Protein AF-V5IDX7-F1 (afdb_monomer)

Secondary structure (DSSP, 8-state):
-EEEEEEEEEE--SSHHHHHHHHHHH-GGGGTS-TTTHHHHHHHHHHHHHHHHHHHHTT--TTEEEEEEEEEE----

Mean predicted aligned error: 5.34 Å

Solvent-accessible surface area (backbone atoms only — not comparable to full-atom values): 4724 Å² total; per-residue (Å²): 104,55,76,47,77,47,80,45,78,45,73,84,62,88,46,69,68,53,42,40,51,48,54,53,73,70,37,74,56,73,84,71,56,54,82,84,48,46,62,59,55,49,51,54,45,50,54,50,39,51,54,46,47,53,41,35,75,73,73,47,65,77,68,55,45,83,43,78,50,76,52,71,49,77,67,88,125

Structure (mmCIF, N/CA/C/O backbone):
data_AF-V5IDX7-F1
#
_entry.id   AF-V5IDX7-F1
#
loop_
_atom_site.group_PDB
_atom_site.id
_atom_site.type_symbol
_atom_site.label_atom_id
_atom_site.label_alt_id
_atom_site.label_comp_id
_atom_site.label_asym_id
_atom_site.label_entity_id
_atom_site.label_seq_id
_atom_site.pdbx_PDB_ins_code
_atom_site.Cartn_x
_atom_site.Cartn_y
_atom_site.Cartn_z
_atom_site.occupancy
_atom_site.B_iso_or_equiv
_atom_site.auth_seq_id
_atom_site.auth_comp_id
_atom_site.auth_asym_id
_atom_site.auth_atom_id
_atom_site.pdbx_PDB_model_num
ATOM 1 N N . THR A 1 1 ? 7.807 -10.097 -35.832 1.00 79.56 1 THR A N 1
ATOM 2 C CA . THR A 1 1 ? 7.104 -9.845 -34.560 1.00 79.56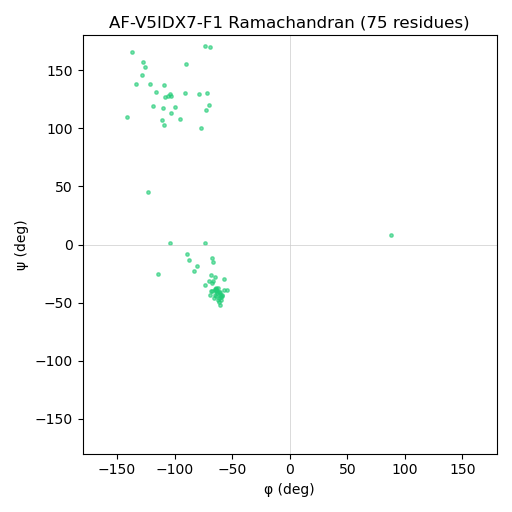 1 THR A CA 1
ATOM 3 C C . THR A 1 1 ? 8.152 -9.742 -33.484 1.00 79.56 1 THR A C 1
ATOM 5 O O . THR A 1 1 ? 9.035 -10.589 -33.494 1.00 79.56 1 THR A O 1
ATOM 8 N N . PHE A 1 2 ? 8.102 -8.732 -32.617 1.00 85.56 2 PHE A N 1
ATOM 9 C CA . PHE A 1 2 ? 8.966 -8.670 -31.430 1.00 85.56 2 PHE A CA 1
ATOM 10 C C . PHE A 1 2 ? 8.117 -8.495 -30.171 1.00 85.56 2 PHE A C 1
ATOM 12 O O . PHE A 1 2 ? 7.000 -7.977 -30.250 1.00 85.56 2 PHE A O 1
ATOM 19 N N . CYS A 1 3 ? 8.639 -8.976 -29.047 1.00 89.88 3 CYS A N 1
ATOM 20 C CA . CYS A 1 3 ? 8.047 -8.846 -27.724 1.00 89.88 3 CYS A CA 1
ATOM 21 C C . CYS A 1 3 ? 9.183 -8.599 -26.732 1.00 89.88 3 CYS A C 1
ATOM 23 O O . CYS A 1 3 ? 9.974 -9.505 -26.476 1.00 89.88 3 CYS A O 1
ATOM 25 N N . ASP A 1 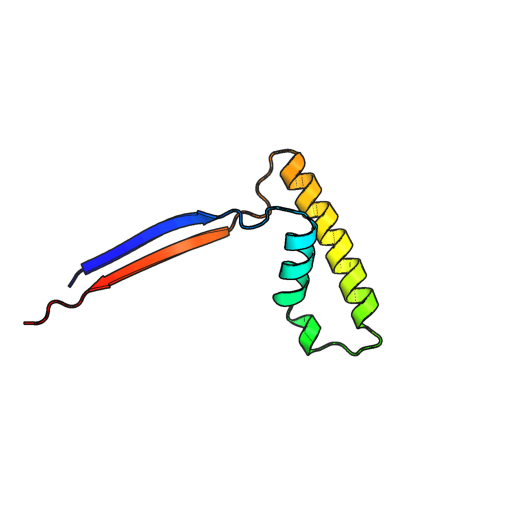4 ? 9.243 -7.384 -26.203 1.00 93.44 4 ASP A N 1
ATOM 26 C CA . ASP A 1 4 ? 10.206 -6.983 -25.186 1.00 93.44 4 ASP A CA 1
ATOM 27 C C . ASP A 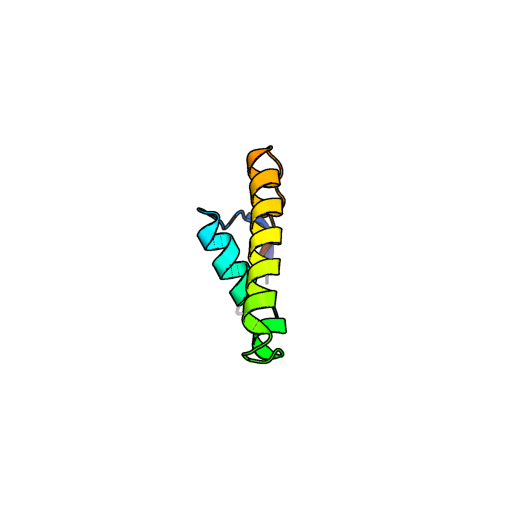1 4 ? 9.477 -6.793 -23.858 1.00 93.44 4 ASP A C 1
ATOM 29 O O . ASP A 1 4 ? 8.397 -6.198 -23.807 1.00 93.44 4 ASP A O 1
ATOM 33 N N . VAL A 1 5 ? 10.082 -7.278 -22.776 1.00 93.56 5 VAL A N 1
ATOM 34 C CA . VAL A 1 5 ? 9.588 -7.085 -21.411 1.00 93.56 5 VAL A CA 1
ATOM 35 C C . VAL A 1 5 ? 10.648 -6.326 -20.630 1.00 93.56 5 VAL A C 1
ATOM 37 O O . VAL A 1 5 ? 11.771 -6.799 -20.480 1.00 93.56 5 VAL A O 1
ATOM 40 N N . ILE A 1 6 ? 10.288 -5.145 -20.139 1.00 93.56 6 ILE A N 1
ATOM 41 C CA . ILE A 1 6 ? 11.127 -4.329 -19.261 1.00 93.56 6 ILE A CA 1
ATOM 42 C C . ILE A 1 6 ? 10.571 -4.469 -17.850 1.00 93.56 6 ILE A C 1
ATOM 44 O O . ILE A 1 6 ? 9.369 -4.304 -17.646 1.00 93.56 6 ILE A O 1
ATOM 48 N N . GLN A 1 7 ? 11.440 -4.781 -16.894 1.00 93.44 7 GLN A N 1
ATOM 49 C CA . GLN A 1 7 ? 11.098 -4.808 -15.480 1.00 93.44 7 GLN A CA 1
ATOM 50 C C . GLN A 1 7 ? 11.707 -3.589 -14.791 1.00 93.44 7 GLN A C 1
ATOM 52 O O . GLN A 1 7 ? 12.909 -3.351 -14.894 1.00 93.44 7 GLN A O 1
ATOM 57 N N . GLU A 1 8 ? 10.879 -2.852 -14.066 1.00 91.56 8 GLU A N 1
ATOM 58 C CA . GLU A 1 8 ? 11.275 -1.708 -13.250 1.00 91.56 8 GLU A CA 1
ATOM 59 C C . GLU A 1 8 ? 10.751 -1.890 -11.824 1.00 91.56 8 GLU A C 1
ATOM 61 O O . GLU A 1 8 ? 9.791 -2.626 -11.587 1.00 91.56 8 GLU A O 1
ATOM 66 N N . ILE A 1 9 ? 11.387 -1.222 -10.865 1.00 89.56 9 ILE A N 1
ATOM 67 C CA . ILE A 1 9 ? 10.861 -1.079 -9.508 1.00 89.56 9 ILE A CA 1
ATOM 68 C C . ILE A 1 9 ? 10.297 0.329 -9.391 1.00 89.56 9 ILE A C 1
ATOM 70 O O . ILE A 1 9 ? 10.979 1.299 -9.722 1.00 89.56 9 ILE A O 1
ATOM 74 N N . SER A 1 10 ? 9.046 0.440 -8.950 1.00 83.50 10 SER A N 1
ATOM 75 C CA . SER A 1 10 ? 8.399 1.730 -8.739 1.00 83.50 10 SER A CA 1
ATOM 76 C C . SER A 1 10 ? 8.071 1.926 -7.268 1.00 83.50 10 SER A C 1
ATOM 78 O O . SER A 1 10 ? 7.432 1.076 -6.650 1.00 83.50 10 SER A O 1
ATOM 80 N N . THR A 1 11 ? 8.446 3.091 -6.745 1.00 78.12 11 THR A N 1
ATOM 81 C CA . THR A 1 11 ? 7.979 3.598 -5.455 1.00 78.12 11 THR A CA 1
ATOM 82 C C . THR A 1 11 ? 7.040 4.771 -5.744 1.00 78.12 11 THR A C 1
ATOM 84 O O . THR A 1 11 ? 7.484 5.858 -6.108 1.00 78.12 11 THR A O 1
ATOM 87 N N . ARG A 1 12 ? 5.721 4.560 -5.646 1.00 71.69 12 ARG A N 1
ATOM 88 C CA . ARG A 1 12 ? 4.717 5.572 -6.056 1.00 71.69 12 ARG A CA 1
ATOM 89 C C . ARG A 1 12 ? 4.466 6.680 -5.032 1.00 71.69 12 ARG A C 1
ATOM 91 O O . ARG A 1 12 ? 3.912 7.718 -5.380 1.00 71.69 12 ARG A O 1
ATOM 98 N N . TYR A 1 13 ? 4.839 6.461 -3.776 1.00 79.06 13 TYR A N 1
ATOM 99 C CA . TYR A 1 13 ? 4.304 7.237 -2.658 1.00 79.06 13 TYR A CA 1
ATOM 100 C C . TYR A 1 13 ? 5.210 8.409 -2.280 1.00 79.06 13 TYR A C 1
ATOM 102 O O . TYR A 1 13 ? 6.277 8.214 -1.682 1.00 79.06 13 TYR A O 1
ATOM 110 N N . GLY A 1 14 ? 4.757 9.621 -2.610 1.00 79.94 14 GLY A N 1
ATOM 111 C CA . GLY A 1 14 ? 5.409 10.875 -2.227 1.00 79.94 14 GLY A CA 1
ATOM 112 C C . GLY A 1 14 ? 5.217 11.219 -0.748 1.00 79.94 14 GLY A C 1
ATOM 113 O O . GLY A 1 14 ? 6.142 11.725 -0.118 1.00 79.94 14 GLY A O 1
ATOM 114 N N . THR A 1 15 ? 4.057 10.884 -0.177 1.00 91.25 15 THR A N 1
ATOM 115 C CA . THR A 1 15 ? 3.699 11.146 1.229 1.00 91.25 15 THR A CA 1
ATOM 116 C C . THR A 1 15 ? 3.000 9.947 1.880 1.00 91.25 15 THR A C 1
ATOM 118 O O . THR A 1 15 ? 2.546 9.030 1.187 1.00 91.25 15 THR A O 1
ATOM 121 N N . LYS A 1 16 ? 2.897 9.943 3.216 1.00 93.25 16 LYS A N 1
ATOM 122 C CA . LYS A 1 16 ? 2.156 8.906 3.951 1.00 93.25 16 LYS A CA 1
ATOM 123 C C . LYS A 1 16 ? 0.656 8.997 3.668 1.00 93.25 16 LYS A C 1
ATOM 125 O O . LYS A 1 16 ? -0.031 7.985 3.593 1.00 93.25 16 LYS A O 1
ATOM 130 N N . GLU A 1 17 ? 0.150 10.203 3.450 1.00 94.81 17 GLU A N 1
ATOM 131 C CA . GLU A 1 17 ? -1.238 10.461 3.078 1.00 94.81 17 GLU A CA 1
ATOM 132 C C . GLU A 1 17 ? -1.576 9.856 1.708 1.00 94.81 17 GLU A C 1
ATOM 134 O O . GLU A 1 17 ? -2.667 9.310 1.534 1.00 94.81 17 GLU A O 1
ATOM 139 N N . ASP A 1 18 ? -0.638 9.891 0.754 1.00 92.44 18 ASP A N 1
ATOM 140 C CA . ASP A 1 18 ? -0.797 9.202 -0.532 1.00 92.44 18 ASP A CA 1
ATOM 141 C C . ASP A 1 18 ? -0.891 7.685 -0.350 1.00 92.44 18 ASP A C 1
ATOM 143 O O . ASP A 1 18 ? -1.751 7.053 -0.961 1.00 92.44 18 ASP A O 1
ATOM 147 N N . LEU A 1 19 ? -0.063 7.115 0.535 1.00 93.25 19 LEU A N 1
ATOM 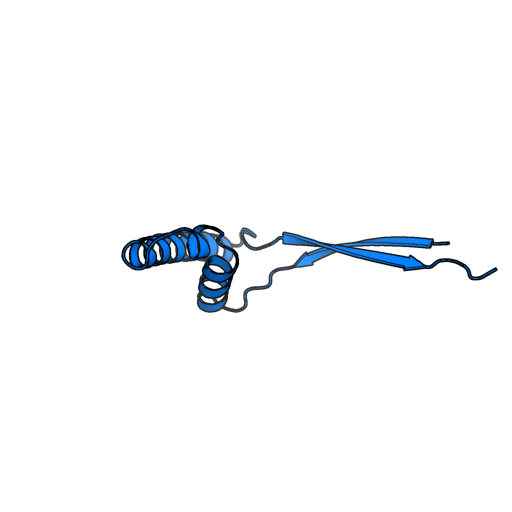148 C CA . LEU A 1 19 ? -0.113 5.693 0.877 1.00 93.25 19 LEU A CA 1
ATOM 149 C C . LEU A 1 19 ? -1.453 5.307 1.513 1.00 93.25 19 LEU A C 1
ATOM 151 O O . LEU A 1 19 ? -2.069 4.336 1.089 1.00 93.25 19 LEU A O 1
ATOM 155 N N . ILE A 1 20 ? -1.937 6.074 2.493 1.00 95.56 20 ILE A N 1
ATOM 156 C CA . ILE A 1 20 ? -3.233 5.818 3.142 1.00 95.56 20 ILE A CA 1
ATOM 157 C C . ILE A 1 20 ? -4.366 5.844 2.112 1.00 95.56 20 ILE A C 1
ATOM 159 O O . ILE A 1 20 ? -5.247 4.982 2.137 1.00 95.56 20 ILE A O 1
ATOM 163 N N . ARG A 1 21 ? -4.353 6.827 1.203 1.00 94.19 21 ARG A N 1
ATOM 164 C CA . ARG A 1 21 ? -5.367 6.952 0.152 1.00 94.19 21 ARG A CA 1
ATOM 165 C C . ARG A 1 21 ? -5.359 5.737 -0.774 1.00 94.19 21 ARG A C 1
ATOM 167 O O . ARG A 1 21 ? -6.414 5.147 -0.980 1.00 94.19 21 ARG A O 1
ATOM 174 N N . GLU A 1 22 ? -4.193 5.331 -1.269 1.00 91.88 22 GLU A N 1
ATOM 175 C CA . GLU A 1 22 ? -4.077 4.168 -2.154 1.00 91.88 22 GLU A CA 1
ATOM 176 C C . GLU A 1 22 ? -4.453 2.865 -1.436 1.00 91.88 22 GLU A C 1
ATOM 178 O O . GLU A 1 22 ? -5.230 2.084 -1.978 1.00 91.88 22 GLU A O 1
ATOM 183 N N . LEU A 1 23 ? -4.000 2.656 -0.191 1.00 94.06 23 LEU A N 1
ATOM 184 C CA . LEU A 1 23 ? -4.385 1.492 0.614 1.00 94.06 23 LEU A CA 1
ATOM 185 C C . LEU A 1 23 ? -5.901 1.402 0.787 1.00 94.06 23 LEU A C 1
ATOM 187 O O . LEU A 1 23 ? -6.451 0.310 0.706 1.00 94.06 23 LEU A O 1
ATOM 191 N N . MET A 1 24 ? -6.595 2.525 0.983 1.00 95.50 24 MET A N 1
ATOM 192 C CA . MET A 1 24 ? -8.058 2.533 0.988 1.00 95.50 24 MET A CA 1
ATOM 193 C C . MET A 1 24 ? -8.636 2.183 -0.390 1.00 95.50 24 MET A C 1
ATOM 195 O O . MET A 1 24 ? -9.547 1.365 -0.467 1.00 95.50 24 MET A O 1
ATOM 199 N N . GLU A 1 25 ? -8.126 2.776 -1.470 1.00 93.50 25 GLU A N 1
ATOM 200 C CA . GLU A 1 25 ? -8.642 2.580 -2.833 1.00 93.50 25 GLU A CA 1
ATOM 201 C C . GLU A 1 25 ? -8.506 1.135 -3.330 1.00 93.50 25 GLU A C 1
ATOM 203 O O . GLU A 1 25 ? -9.428 0.613 -3.960 1.00 93.50 25 GLU A O 1
ATOM 208 N N . ILE A 1 26 ? -7.387 0.469 -3.033 1.00 92.06 26 ILE A N 1
ATOM 209 C CA . ILE A 1 26 ? -7.133 -0.904 -3.494 1.00 92.06 26 ILE A CA 1
ATOM 210 C C . ILE A 1 26 ? -7.698 -1.969 -2.552 1.00 92.06 26 ILE A C 1
ATOM 212 O O . ILE A 1 26 ? -7.760 -3.142 -2.927 1.00 92.06 26 ILE A O 1
ATOM 216 N N . ASN A 1 27 ? -8.094 -1.605 -1.327 1.00 94.75 27 ASN A N 1
ATOM 217 C CA . ASN A 1 27 ? -8.556 -2.585 -0.355 1.00 94.75 27 ASN A CA 1
ATOM 218 C C . ASN A 1 27 ? -9.952 -3.107 -0.737 1.00 94.75 27 ASN A C 1
ATOM 220 O O . ASN A 1 27 ? -10.934 -2.359 -0.678 1.00 94.75 27 ASN A O 1
ATOM 224 N N . PRO A 1 28 ? -10.092 -4.408 -1.060 1.00 94.56 28 PRO A N 1
ATOM 225 C CA . PRO A 1 28 ? -11.353 -4.976 -1.526 1.00 94.56 28 PRO A CA 1
ATOM 226 C C . PRO A 1 28 ? -12.452 -4.980 -0.457 1.00 94.56 28 PRO A C 1
ATOM 228 O O . PRO A 1 28 ? -13.618 -5.200 -0.786 1.00 94.56 28 PRO A O 1
ATOM 231 N N . LEU A 1 29 ? -12.108 -4.770 0.819 1.00 95.25 29 LEU A N 1
ATOM 232 C CA . LEU A 1 29 ? -13.082 -4.670 1.902 1.00 95.25 29 LEU A CA 1
ATOM 233 C C . LEU A 1 29 ? -13.927 -3.402 1.802 1.00 95.25 29 LEU A C 1
ATOM 235 O O . LEU A 1 29 ? -15.078 -3.436 2.223 1.00 95.25 29 LEU A O 1
ATOM 239 N N . THR A 1 30 ? -13.428 -2.326 1.185 1.00 93.75 30 THR A N 1
ATOM 240 C CA . THR A 1 30 ? -14.184 -1.067 1.037 1.00 93.75 30 THR A CA 1
ATOM 241 C C . THR A 1 30 ? -15.523 -1.241 0.321 1.00 93.75 30 THR A C 1
ATOM 243 O O . THR A 1 30 ? -16.472 -0.520 0.616 1.00 93.75 30 THR A O 1
ATOM 246 N N . ALA A 1 31 ? -15.622 -2.226 -0.576 1.00 93.88 31 ALA A N 1
ATOM 247 C CA . ALA A 1 31 ? -16.848 -2.566 -1.291 1.00 93.88 31 ALA A CA 1
ATOM 248 C C . ALA A 1 31 ? -17.733 -3.600 -0.567 1.00 93.88 31 ALA A C 1
ATOM 250 O O . ALA A 1 31 ? -18.835 -3.884 -1.031 1.00 93.88 31 ALA A O 1
ATOM 251 N N . LYS A 1 32 ? -17.249 -4.213 0.521 1.00 95.38 32 LYS A N 1
ATOM 252 C CA . LYS A 1 32 ? -17.890 -5.367 1.177 1.00 95.38 32 LYS A CA 1
ATOM 253 C C . LYS A 1 32 ? -18.392 -5.081 2.585 1.00 95.38 32 LYS A C 1
ATOM 255 O O . LYS A 1 32 ? -19.290 -5.781 3.041 1.00 95.38 32 LYS A O 1
ATOM 260 N N . ILE A 1 33 ? -17.798 -4.111 3.268 1.00 95.19 33 ILE A N 1
ATOM 261 C CA . ILE A 1 33 ? -18.150 -3.789 4.648 1.00 95.19 33 ILE A CA 1
ATOM 262 C C . ILE A 1 33 ? -19.258 -2.739 4.711 1.00 95.19 33 ILE A C 1
ATOM 264 O O . ILE A 1 33 ? -19.450 -1.936 3.795 1.00 95.19 33 ILE A O 1
ATOM 268 N N . SER A 1 34 ? -19.987 -2.749 5.818 1.00 96.69 34 SER A N 1
ATOM 269 C CA . SER A 1 34 ? -21.019 -1.764 6.123 1.00 96.69 34 SER A CA 1
ATOM 270 C C . SER A 1 34 ? -20.434 -0.373 6.406 1.00 96.69 34 SER A C 1
ATOM 272 O O . SER A 1 34 ? -19.225 -0.182 6.576 1.00 96.69 34 SER A O 1
ATOM 274 N N . LYS A 1 35 ? -21.308 0.638 6.482 1.00 95.25 35 LYS A N 1
ATOM 275 C CA . LYS A 1 35 ? -20.891 2.005 6.839 1.00 95.25 35 LYS A CA 1
ATOM 276 C C . LYS A 1 35 ? -20.407 2.081 8.285 1.00 95.25 35 LYS A C 1
ATOM 278 O O . LYS A 1 35 ? -19.525 2.880 8.580 1.00 95.25 35 LYS A O 1
ATOM 283 N N . GLU A 1 36 ? -20.971 1.252 9.152 1.00 97.44 36 GLU A N 1
ATOM 284 C CA . GLU A 1 36 ? -20.634 1.124 10.565 1.00 97.44 36 GLU A CA 1
ATOM 285 C C . GLU A 1 36 ? -19.250 0.488 10.760 1.00 97.44 36 GLU A C 1
ATOM 287 O O . GLU A 1 36 ? -18.539 0.841 11.696 1.00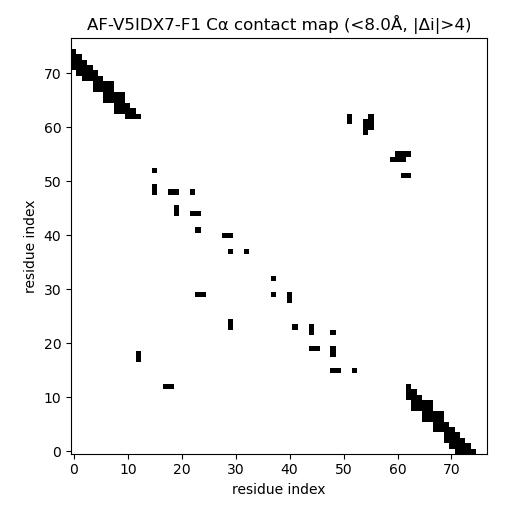 97.44 36 GLU A O 1
ATOM 292 N N . GLU A 1 37 ? -18.840 -0.403 9.854 1.00 96.69 37 GLU A N 1
ATOM 293 C CA . GLU A 1 37 ? -17.527 -1.064 9.875 1.00 96.69 37 GLU A CA 1
ATOM 294 C C . GLU A 1 37 ? -16.411 -0.215 9.238 1.00 96.69 37 GLU A C 1
ATOM 296 O O . GLU A 1 37 ? -15.230 -0.385 9.547 1.00 96.69 37 GLU A O 1
ATOM 301 N N . MET A 1 38 ? -16.768 0.734 8.366 1.00 96.38 38 MET A N 1
ATOM 302 C CA . MET A 1 38 ? -15.820 1.584 7.633 1.00 96.38 38 MET A CA 1
ATOM 303 C C . MET A 1 38 ? -14.810 2.343 8.523 1.00 96.38 38 MET A C 1
ATOM 305 O O . MET A 1 38 ? -13.646 2.441 8.128 1.00 96.38 38 MET A O 1
ATOM 309 N N . PRO A 1 39 ? -15.175 2.885 9.704 1.00 97.38 39 PRO A N 1
ATOM 310 C CA . PRO A 1 39 ? -14.209 3.514 10.604 1.00 97.38 39 PRO A CA 1
ATOM 311 C C . PRO A 1 39 ? -13.135 2.546 11.112 1.00 97.38 39 PRO A C 1
ATOM 313 O O . PRO A 1 39 ? -11.971 2.932 11.179 1.00 97.38 39 PRO A O 1
ATOM 316 N N . PHE A 1 40 ? -13.494 1.290 11.397 1.00 97.00 40 PHE A N 1
ATOM 317 C CA . PHE A 1 40 ? -12.537 0.276 11.850 1.00 97.00 40 PHE A CA 1
ATOM 318 C C . PHE A 1 40 ? -11.559 -0.091 10.735 1.00 97.00 40 PHE A C 1
ATOM 320 O O . PHE A 1 40 ? -10.359 -0.176 10.971 1.00 97.00 40 PHE A O 1
ATOM 327 N N . LEU A 1 41 ? -12.044 -0.210 9.492 1.00 96.50 41 L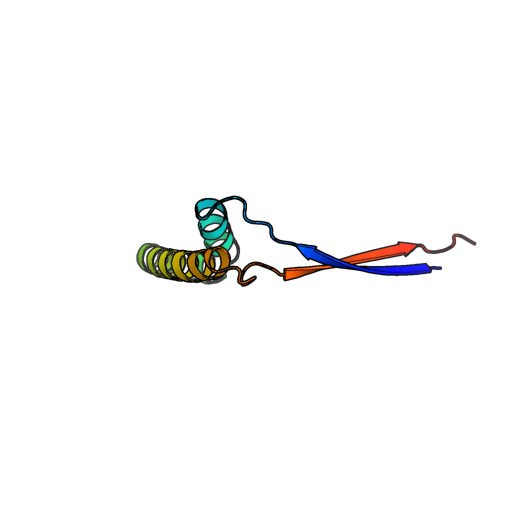EU A N 1
ATOM 328 C CA . LEU A 1 41 ? -11.160 -0.400 8.341 1.00 96.50 41 LEU A CA 1
ATOM 329 C C . LEU A 1 41 ? -10.158 0.754 8.202 1.00 96.50 41 LEU A C 1
ATOM 331 O O . LEU A 1 41 ? -8.980 0.513 7.954 1.00 96.50 41 LEU A O 1
ATOM 335 N N . ARG A 1 42 ? -10.610 2.004 8.369 1.00 96.81 42 ARG A N 1
ATOM 336 C CA . ARG A 1 42 ? -9.720 3.174 8.308 1.00 96.81 42 ARG A CA 1
ATOM 337 C C . ARG A 1 42 ? -8.654 3.131 9.396 1.00 96.81 42 ARG A C 1
ATOM 339 O O . ARG A 1 42 ? -7.513 3.468 9.109 1.00 96.81 42 ARG A O 1
ATOM 346 N N . GLU A 1 43 ? -9.007 2.723 10.614 1.00 97.94 43 GLU A N 1
ATOM 347 C CA . GLU A 1 43 ? -8.046 2.560 11.709 1.00 97.94 43 GLU A CA 1
ATOM 348 C C . GLU A 1 43 ? -6.953 1.547 11.356 1.00 97.94 43 GLU A C 1
ATOM 350 O O . GLU A 1 43 ? -5.767 1.852 11.482 1.00 97.94 43 GLU A O 1
ATOM 355 N N . GLU A 1 44 ? -7.341 0.383 10.840 1.00 97.62 44 GLU A N 1
ATOM 356 C CA . GLU A 1 44 ? -6.387 -0.652 10.435 1.00 97.62 44 GLU A CA 1
ATOM 357 C C . GL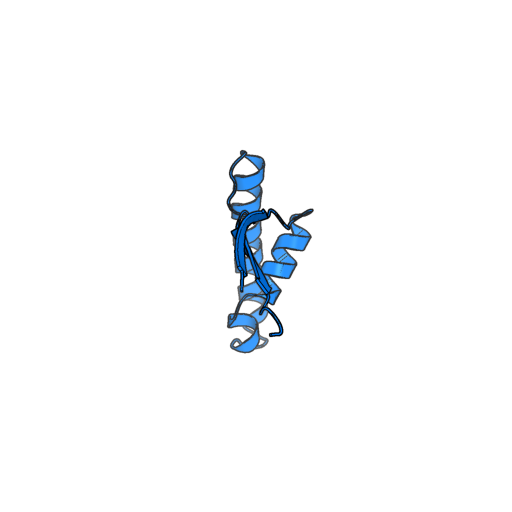U A 1 44 ? -5.507 -0.197 9.263 1.00 97.62 44 GLU A C 1
ATOM 359 O O . GLU A 1 44 ? -4.298 -0.424 9.274 1.00 97.62 44 GLU A O 1
ATOM 364 N N . VAL A 1 45 ? -6.071 0.526 8.289 1.00 97.44 45 VAL A N 1
ATOM 365 C CA . VAL A 1 45 ? -5.288 1.110 7.190 1.00 97.44 45 VAL A CA 1
ATOM 366 C C . VAL A 1 45 ? -4.292 2.155 7.695 1.00 97.44 45 VAL A 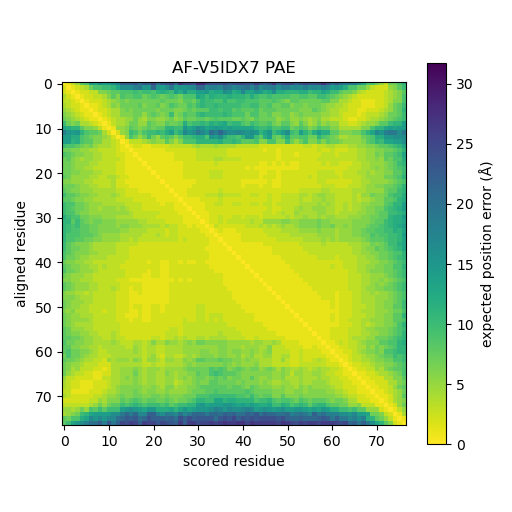C 1
ATOM 368 O O . VAL A 1 45 ? -3.161 2.182 7.218 1.00 97.44 45 VAL A O 1
ATOM 371 N N . MET A 1 46 ? -4.665 2.995 8.666 1.00 97.81 46 MET A N 1
ATOM 372 C CA . MET A 1 46 ? -3.736 3.969 9.254 1.00 97.81 46 MET A CA 1
ATOM 373 C C . MET A 1 46 ? -2.580 3.277 9.984 1.00 97.81 46 MET A C 1
ATOM 375 O O . MET A 1 46 ? -1.430 3.651 9.770 1.00 97.81 46 MET A O 1
ATOM 379 N N . LYS A 1 47 ? -2.864 2.237 10.782 1.00 98.12 47 LYS A N 1
ATOM 380 C CA . LYS A 1 47 ? -1.826 1.447 11.469 1.00 98.12 47 LYS A CA 1
ATOM 381 C C . LYS A 1 47 ? -0.856 0.806 10.483 1.00 98.12 47 LYS A C 1
ATOM 383 O O . LYS A 1 47 ? 0.356 0.855 10.685 1.00 98.12 47 LYS A O 1
ATOM 388 N N . GLU A 1 48 ? -1.381 0.218 9.412 1.00 96.81 48 GLU A N 1
ATOM 389 C CA . GLU A 1 48 ? -0.543 -0.411 8.395 1.00 96.81 48 GLU A CA 1
ATOM 390 C C . GLU A 1 48 ? 0.273 0.628 7.616 1.00 96.81 48 GLU A C 1
ATOM 392 O O . GLU A 1 48 ? 1.462 0.421 7.376 1.00 96.81 48 GLU A O 1
ATOM 397 N N . ALA A 1 49 ? -0.315 1.783 7.292 1.00 96.25 49 ALA A N 1
ATOM 398 C CA . ALA A 1 49 ? 0.414 2.881 6.671 1.00 96.25 49 ALA A CA 1
ATOM 399 C C . ALA A 1 49 ? 1.555 3.391 7.563 1.00 96.25 49 ALA A C 1
ATOM 401 O O . ALA A 1 49 ? 2.652 3.611 7.058 1.00 96.25 49 ALA A O 1
ATOM 402 N N . ASP A 1 50 ? 1.334 3.533 8.873 1.00 97.56 50 ASP A N 1
ATOM 403 C CA . ASP A 1 50 ? 2.383 3.912 9.826 1.00 97.56 50 ASP A CA 1
ATOM 404 C C . ASP A 1 50 ? 3.519 2.882 9.852 1.00 97.56 50 ASP A C 1
ATOM 406 O O . ASP A 1 50 ? 4.692 3.257 9.795 1.00 97.56 50 ASP A O 1
ATOM 410 N N . ARG A 1 51 ? 3.186 1.584 9.873 1.00 97.62 51 ARG A N 1
ATOM 411 C CA . ARG A 1 51 ? 4.170 0.492 9.843 1.00 97.62 51 ARG A CA 1
ATOM 412 C C . ARG A 1 51 ? 5.025 0.534 8.574 1.00 97.62 51 ARG A C 1
ATOM 414 O O . ARG A 1 51 ? 6.252 0.518 8.661 1.00 97.62 51 ARG A O 1
ATOM 421 N N . LEU A 1 52 ? 4.382 0.597 7.408 1.00 95.06 52 LEU A N 1
ATOM 422 C CA . LEU A 1 52 ? 5.049 0.628 6.103 1.00 95.06 52 LEU A CA 1
ATOM 423 C C . LEU A 1 52 ? 5.893 1.895 5.929 1.00 95.06 52 LEU A C 1
ATOM 425 O O . LEU A 1 52 ? 6.987 1.849 5.365 1.00 95.06 52 LEU A O 1
ATOM 429 N N . TRP A 1 53 ? 5.401 3.033 6.421 1.00 95.31 53 TRP A N 1
ATOM 430 C CA . TRP A 1 53 ? 6.121 4.296 6.331 1.00 95.31 53 TRP A CA 1
ATOM 431 C C . TRP A 1 53 ? 7.363 4.308 7.220 1.00 95.31 53 TRP A C 1
ATOM 433 O O . TRP A 1 53 ? 8.433 4.689 6.755 1.00 95.31 53 TRP A O 1
ATOM 443 N N . ALA A 1 54 ? 7.254 3.816 8.456 1.00 95.94 54 ALA A N 1
ATOM 444 C CA . ALA A 1 54 ? 8.400 3.686 9.351 1.00 95.94 54 ALA A CA 1
ATOM 445 C C . ALA A 1 54 ? 9.481 2.760 8.768 1.00 95.94 54 ALA A C 1
ATOM 447 O O . ALA A 1 54 ? 10.670 3.065 8.838 1.00 95.94 54 ALA A O 1
ATOM 448 N N . GLU A 1 55 ? 9.083 1.646 8.147 1.00 95.50 55 GLU A N 1
ATOM 449 C CA . GLU A 1 55 ? 10.018 0.734 7.481 1.00 95.50 55 GLU A CA 1
ATOM 450 C C . GLU A 1 55 ? 10.703 1.396 6.268 1.00 95.50 55 GLU A C 1
ATOM 452 O O . GLU A 1 55 ? 11.912 1.240 6.090 1.00 95.50 55 GLU A O 1
ATOM 457 N N . LYS A 1 56 ? 9.981 2.213 5.486 1.00 92.19 56 LYS A N 1
ATOM 458 C CA . LYS A 1 56 ? 10.575 3.045 4.424 1.00 92.19 56 LYS A CA 1
ATOM 459 C C . LYS A 1 56 ? 11.580 4.059 4.981 1.00 92.19 56 LYS A C 1
ATOM 461 O O . LYS A 1 56 ? 12.672 4.200 4.437 1.00 92.19 56 LYS A O 1
ATOM 466 N N . GLU A 1 57 ? 11.236 4.766 6.057 1.00 92.88 57 GLU A N 1
ATOM 467 C CA . GLU A 1 57 ? 12.122 5.753 6.695 1.00 92.88 57 GLU A CA 1
ATOM 468 C C . GLU A 1 57 ? 13.378 5.110 7.300 1.00 92.88 57 GLU A C 1
ATOM 470 O O . GLU A 1 57 ? 14.441 5.730 7.318 1.00 92.88 57 GLU A O 1
ATOM 475 N N . ALA A 1 58 ? 13.292 3.842 7.708 1.00 96.00 58 ALA A N 1
ATOM 476 C CA . ALA A 1 58 ? 14.436 3.035 8.123 1.00 96.00 58 ALA A CA 1
ATOM 477 C C . ALA A 1 58 ? 15.332 2.568 6.952 1.00 96.00 58 ALA A C 1
ATOM 479 O O . ALA A 1 58 ? 16.317 1.864 7.178 1.00 96.00 58 ALA A O 1
ATOM 480 N N . GLY A 1 59 ? 15.015 2.947 5.708 1.00 91.62 59 GLY A N 1
ATOM 481 C CA . GLY A 1 59 ? 15.753 2.564 4.502 1.00 91.62 59 GLY A CA 1
ATOM 482 C C . GLY A 1 59 ? 15.292 1.247 3.874 1.00 91.62 59 GLY A C 1
ATOM 483 O O . GLY A 1 59 ? 15.946 0.755 2.955 1.00 91.62 59 GLY A O 1
ATOM 484 N N . GLY A 1 60 ? 14.189 0.669 4.356 1.00 91.12 60 GLY A N 1
ATOM 485 C CA . GLY A 1 60 ? 13.523 -0.452 3.704 1.00 91.12 60 GLY A CA 1
ATOM 486 C C . GLY A 1 60 ? 12.765 -0.023 2.446 1.00 91.12 60 GLY A C 1
ATOM 487 O O . GLY A 1 60 ? 12.567 1.161 2.169 1.00 91.12 60 GLY A O 1
ATOM 488 N N . SER A 1 61 ? 12.290 -1.011 1.695 1.00 90.44 61 SER A N 1
ATOM 489 C CA . SER A 1 61 ? 11.521 -0.825 0.461 1.00 90.44 61 SER A CA 1
ATOM 490 C C . SER A 1 61 ? 10.143 -1.515 0.486 1.00 90.44 61 SER A C 1
ATOM 492 O O . SER A 1 61 ? 9.741 -2.137 -0.496 1.00 90.44 61 SER A O 1
ATOM 494 N N . PRO A 1 62 ? 9.353 -1.402 1.572 1.00 88.56 62 PRO A N 1
ATOM 495 C CA . PRO A 1 62 ? 8.072 -2.112 1.698 1.00 88.56 62 PRO A CA 1
ATOM 496 C C . PRO A 1 62 ? 6.997 -1.624 0.717 1.00 88.56 62 PRO A C 1
ATOM 498 O O . PRO A 1 62 ? 5.940 -2.235 0.588 1.00 88.56 62 PRO A O 1
ATOM 501 N N . LEU A 1 63 ? 7.252 -0.494 0.057 1.00 86.44 63 LEU A N 1
ATOM 502 C CA . LEU A 1 63 ? 6.361 0.149 -0.901 1.00 86.44 63 LEU A CA 1
ATOM 503 C C . LEU A 1 63 ? 6.793 -0.053 -2.358 1.00 86.44 63 LEU A C 1
ATOM 505 O O . LEU A 1 63 ? 6.154 0.491 -3.263 1.00 86.44 63 LEU A O 1
ATOM 509 N N . ASP A 1 64 ? 7.879 -0.790 -2.575 1.00 89.81 64 ASP A N 1
ATOM 510 C CA . ASP A 1 64 ? 8.366 -1.112 -3.905 1.00 89.81 64 ASP A CA 1
ATOM 511 C C . ASP A 1 64 ? 7.535 -2.249 -4.485 1.00 89.81 64 ASP A C 1
ATOM 513 O O . ASP A 1 64 ? 7.363 -3.304 -3.873 1.00 89.81 64 ASP A O 1
ATOM 517 N N . TYR A 1 65 ? 7.045 -2.056 -5.703 1.00 87.12 65 TYR A N 1
ATOM 518 C CA . TYR A 1 65 ? 6.409 -3.127 -6.457 1.00 87.12 65 TYR A CA 1
ATOM 519 C C . TYR A 1 65 ? 7.022 -3.231 -7.856 1.00 87.12 65 TYR A C 1
ATOM 521 O O . TYR A 1 65 ? 7.422 -2.220 -8.452 1.00 87.12 65 TYR A O 1
ATOM 529 N N . PRO A 1 66 ? 7.121 -4.461 -8.392 1.00 90.62 66 PRO A N 1
ATOM 530 C CA . PRO A 1 66 ? 7.637 -4.676 -9.728 1.00 90.62 66 PRO A CA 1
ATOM 531 C C . PRO A 1 66 ? 6.621 -4.185 -10.759 1.00 90.62 66 PRO A C 1
ATOM 533 O O . PRO A 1 66 ? 5.442 -4.542 -10.734 1.00 90.62 66 PRO A O 1
ATOM 536 N N . VAL A 1 67 ? 7.100 -3.382 -11.698 1.00 91.19 67 VAL A N 1
ATOM 537 C CA . VAL A 1 67 ? 6.352 -2.934 -12.867 1.00 91.19 67 VAL A C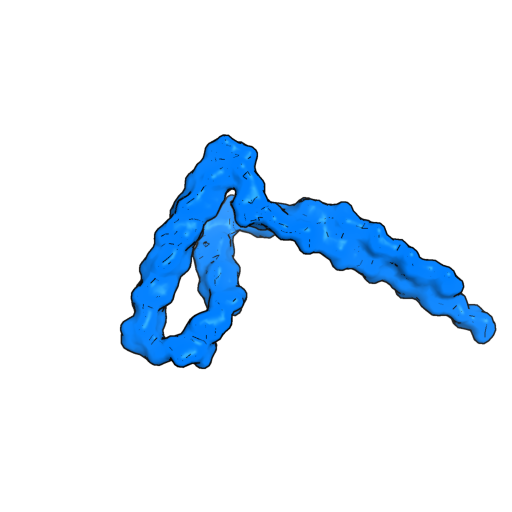A 1
ATOM 538 C C . VAL A 1 67 ? 6.923 -3.637 -14.085 1.00 91.19 67 VAL A C 1
ATOM 540 O O . VAL A 1 67 ? 8.124 -3.587 -14.339 1.00 91.19 67 VAL A O 1
ATOM 543 N N . TYR A 1 68 ? 6.050 -4.287 -14.850 1.00 92.69 68 TYR A N 1
ATOM 544 C CA . TYR A 1 68 ? 6.410 -4.955 -16.095 1.00 92.69 68 TYR A CA 1
ATOM 545 C C . TYR A 1 68 ? 5.815 -4.185 -17.270 1.00 92.69 68 TYR A C 1
ATOM 547 O O . TYR A 1 68 ? 4.596 -4.069 -17.398 1.00 92.69 68 TYR A O 1
ATOM 555 N N . ILE A 1 69 ? 6.673 -3.666 -18.143 1.00 91.69 69 ILE A N 1
ATOM 556 C CA . ILE A 1 69 ? 6.283 -2.971 -19.368 1.00 91.69 69 ILE A CA 1
ATOM 557 C C . ILE A 1 69 ? 6.498 -3.933 -20.530 1.00 91.69 69 ILE A C 1
ATOM 559 O O . ILE A 1 69 ? 7.631 -4.279 -20.861 1.00 91.69 69 ILE A O 1
ATOM 563 N N . VAL A 1 70 ? 5.402 -4.347 -21.165 1.00 93.94 70 VAL A N 1
ATOM 564 C CA . VAL A 1 70 ? 5.431 -5.241 -22.326 1.00 93.94 70 VAL A CA 1
ATOM 565 C C . VAL A 1 70 ? 5.278 -4.418 -23.600 1.00 93.94 70 VAL A C 1
ATOM 567 O O . VAL A 1 70 ? 4.262 -3.756 -23.809 1.00 93.94 70 VAL A O 1
ATOM 570 N N . ARG A 1 71 ? 6.287 -4.466 -24.470 1.00 92.56 71 ARG A N 1
ATOM 571 C CA . ARG A 1 71 ? 6.287 -3.825 -25.789 1.00 92.56 71 ARG A CA 1
ATOM 572 C C . ARG A 1 71 ? 6.236 -4.912 -26.848 1.00 92.56 71 ARG A C 1
ATOM 574 O O . ARG A 1 71 ? 7.219 -5.608 -27.072 1.00 92.56 71 ARG A O 1
ATOM 581 N N . ALA A 1 72 ? 5.093 -5.059 -27.506 1.00 92.88 72 ALA A N 1
ATOM 582 C CA . ALA A 1 72 ? 4.919 -6.047 -28.560 1.00 92.88 72 ALA A CA 1
ATOM 583 C C . ALA A 1 72 ? 4.519 -5.379 -29.876 1.00 92.88 72 ALA A C 1
ATOM 585 O O . ALA A 1 72 ? 3.669 -4.489 -29.894 1.00 92.88 72 ALA A O 1
ATOM 586 N N . SER A 1 73 ? 5.097 -5.837 -30.988 1.00 90.19 73 SER A N 1
ATOM 587 C CA . SER A 1 73 ? 4.648 -5.448 -32.325 1.00 90.19 73 SER A CA 1
ATOM 588 C C . SER A 1 73 ? 4.515 -6.656 -33.245 1.00 90.19 73 SER A C 1
ATOM 590 O O . SER A 1 73 ? 5.355 -7.565 -33.279 1.00 90.19 73 SER A O 1
ATOM 592 N N . LYS A 1 74 ? 3.437 -6.652 -34.029 1.00 87.75 74 LYS A N 1
ATOM 593 C CA . LYS A 1 74 ? 3.241 -7.583 -35.135 1.00 87.75 74 LYS A CA 1
ATOM 594 C C . LYS A 1 74 ? 3.819 -6.946 -36.395 1.00 87.75 74 LYS A C 1
ATOM 596 O O . LYS A 1 74 ? 3.503 -5.803 -36.704 1.00 87.75 74 LYS A O 1
ATOM 601 N N . VAL A 1 75 ? 4.646 -7.692 -37.126 1.00 80.75 75 VAL A N 1
ATOM 602 C CA . VAL A 1 75 ? 5.074 -7.259 -38.464 1.00 80.75 75 VAL A CA 1
ATOM 603 C C . VAL A 1 75 ? 3.853 -7.365 -39.372 1.00 80.75 75 VAL A C 1
ATOM 605 O O . VAL A 1 75 ? 3.267 -8.443 -39.477 1.00 80.75 75 VAL A O 1
ATOM 608 N N . LEU A 1 76 ? 3.439 -6.246 -39.963 1.00 75.75 76 LEU A N 1
ATOM 609 C CA . LEU A 1 76 ? 2.452 -6.245 -41.037 1.00 75.75 76 LEU A CA 1
ATOM 610 C C . LEU A 1 76 ? 3.188 -6.701 -42.301 1.00 75.75 76 LEU A C 1
ATOM 612 O O . LEU A 1 76 ? 3.979 -5.944 -42.857 1.00 75.75 76 LEU A O 1
ATOM 616 N N . SER A 1 77 ? 3.009 -7.976 -42.650 1.00 66.06 77 SER A N 1
ATOM 617 C CA . SER A 1 77 ? 3.403 -8.562 -43.936 1.00 66.06 77 SER A CA 1
ATOM 618 C C . SER A 1 77 ? 2.357 -8.268 -44.997 1.00 66.06 77 SER A C 1
ATOM 620 O O . SER A 1 77 ? 1.168 -8.472 -44.652 1.00 66.06 77 SER A O 1
#

Nearest PDB structures (foldseek):
  5jgl-assembly2_B  TM=4.125E-01  e=4.656E+00  Aspergillus fumigatus
  5egp-assembly2_B  TM=3.743E-01  e=6.888E+00  Aspergillus fumigatus Z5
  5jgk-assembly2_B  TM=3.751E-01  e=7.849E+00  Aspergillus fumigatus Z5

Sequence (77 aa):
TFCDVIQEISTRYGTKEDLIRELMEINPLTAKISKEEMPFLREEVMKEADRLWAEKEAGGSPLDYPVYIVRASKVLS

Foldseek 3Di:
DDKDKDKDKDQPDPDLVSQLVVCCVPPPCVVVDDPVCVVVVSVVSNVVSVVQVVCVVVVHDSRIDMDIDMDDDDDDD

Radius of gyration: 18.1 Å; Cα contacts (8 Å, |Δi|>4): 71; chains: 1; bounding box: 37×21×56 Å

pLDDT: mean 91.8, std 6.25, range [66.06, 98.12]

Organism: Ixodes ricinus (NCBI:txid34613)